Protein AF-A0AAD4MEW5-F1 (afdb_monomer_lite)

Organism: NCBI:txid166010

InterPro domains:
  IPR005838 Type III secretion system inner membrane P protein [PF00813] (10-85)
  IPR005838 Type III secretion system inner membrane P protein [PTHR30587] (10-85)

Sequence (85 aa):
MQAASGGENVTQQAEQIFDTADRAKEPLRAFLIKHSDPQEREFFLRTQQRIAANSNTEPARATDFIVIIPAFVVKELTLAFQIGF

pLDDT: mean 91.33, std 10.98, range [53.59, 98.25]

Structure (mmCIF, N/CA/C/O backbone):
data_AF-A0AAD4MEW5-F1
#
_entry.id   AF-A0AAD4MEW5-F1
#
loop_
_atom_site.group_PDB
_atom_site.id
_atom_site.type_symbol
_atom_site.label_atom_id
_atom_site.label_alt_id
_atom_site.label_comp_id
_atom_site.label_asym_id
_atom_site.label_entity_id
_atom_site.label_seq_id
_atom_site.pdbx_PDB_ins_code
_atom_site.Cartn_x
_atom_site.Cartn_y
_atom_site.Cartn_z
_atom_site.occupancy
_atom_site.B_iso_or_equiv
_atom_site.auth_seq_id
_at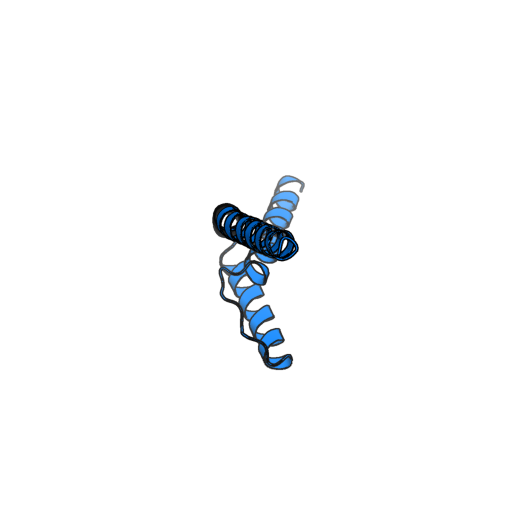om_site.auth_comp_id
_atom_site.auth_asym_id
_atom_site.auth_atom_id
_atom_site.pdbx_PDB_model_num
ATOM 1 N N . MET A 1 1 ? -38.993 17.434 -23.533 1.00 53.59 1 MET A N 1
ATOM 2 C CA . MET A 1 1 ? -38.386 16.618 -22.455 1.00 53.59 1 MET A CA 1
ATOM 3 C C . MET A 1 1 ? -37.046 16.058 -22.938 1.00 53.59 1 MET A C 1
ATOM 5 O O . MET A 1 1 ? -36.987 14.901 -23.315 1.00 53.59 1 MET A O 1
ATOM 9 N N . GLN A 1 2 ? -35.989 16.876 -23.012 1.00 55.16 2 GLN A N 1
ATOM 10 C CA . GLN A 1 2 ? -34.689 16.460 -23.586 1.00 55.16 2 GLN A CA 1
ATOM 11 C C . GLN A 1 2 ? -33.489 16.836 -22.696 1.00 55.16 2 GLN A C 1
ATOM 13 O O . GLN A 1 2 ? -32.350 16.804 -23.136 1.00 55.16 2 GLN A O 1
ATOM 18 N N . ALA A 1 3 ? -33.746 17.190 -21.432 1.00 55.78 3 ALA A N 1
ATOM 19 C CA . ALA A 1 3 ? -32.724 17.618 -20.474 1.00 55.78 3 ALA A CA 1
ATOM 20 C C . ALA A 1 3 ? -32.244 16.497 -19.524 1.00 55.78 3 ALA A C 1
ATOM 22 O O . ALA A 1 3 ? -31.331 16.725 -18.741 1.00 55.78 3 ALA A O 1
ATOM 23 N N . ALA A 1 4 ? -32.838 15.296 -19.578 1.00 58.94 4 ALA A N 1
ATOM 24 C CA . ALA A 1 4 ? -32.522 14.202 -18.648 1.00 58.94 4 ALA A CA 1
ATOM 25 C C . ALA A 1 4 ? -31.330 13.326 -19.088 1.00 58.94 4 ALA A C 1
ATOM 27 O O . ALA A 1 4 ? -30.636 12.772 -18.244 1.00 58.94 4 ALA A O 1
ATOM 28 N N . SER A 1 5 ? -31.027 13.253 -20.388 1.00 61.75 5 SER A N 1
ATOM 29 C CA . SER A 1 5 ? -30.047 12.300 -20.935 1.00 61.75 5 SER A CA 1
ATOM 30 C C . SER A 1 5 ? -28.577 12.665 -20.679 1.00 61.75 5 SER A C 1
ATOM 32 O O . SER A 1 5 ? -27.701 11.817 -20.824 1.00 61.75 5 SER A O 1
ATOM 34 N N . GLY A 1 6 ? -28.267 13.915 -20.321 1.00 62.09 6 GLY A N 1
ATOM 35 C CA . GLY A 1 6 ? -26.888 14.356 -20.067 1.00 62.09 6 GLY A CA 1
ATOM 36 C C . GLY A 1 6 ? -26.326 13.875 -18.724 1.00 62.09 6 GLY A C 1
ATOM 37 O O . GLY A 1 6 ? -25.163 13.492 -18.655 1.00 62.09 6 GLY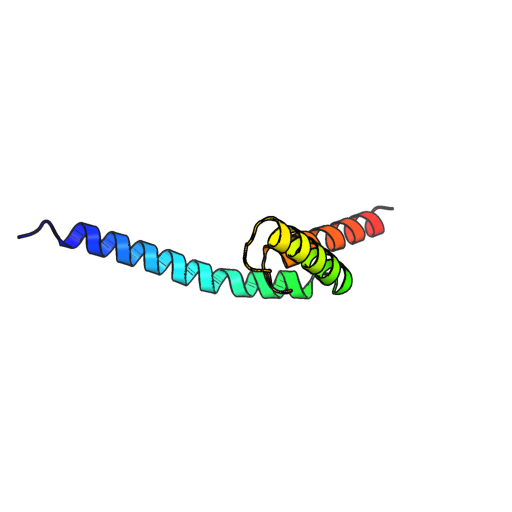 A O 1
ATOM 38 N N . GLY A 1 7 ? -27.154 13.854 -17.673 1.00 67.50 7 GLY A N 1
ATOM 39 C CA . GLY A 1 7 ? -26.742 13.403 -16.338 1.00 67.50 7 GLY A CA 1
ATOM 40 C C . GLY A 1 7 ? -26.517 11.892 -16.269 1.00 67.50 7 GLY A C 1
ATOM 41 O O . GLY A 1 7 ? -25.527 11.446 -15.699 1.00 67.50 7 GLY A O 1
ATOM 42 N N . GLU A 1 8 ? -27.378 11.113 -16.929 1.00 70.06 8 GLU A N 1
ATOM 43 C CA . GLU A 1 8 ? -27.285 9.647 -16.966 1.00 70.06 8 GLU A CA 1
ATOM 44 C C . GLU A 1 8 ? -25.991 9.161 -17.641 1.00 70.06 8 GLU A C 1
ATOM 46 O O . GLU A 1 8 ? -25.341 8.247 -17.138 1.00 70.06 8 GLU A O 1
ATOM 51 N N . ASN A 1 9 ? -25.562 9.813 -18.728 1.00 77.44 9 ASN A N 1
ATOM 52 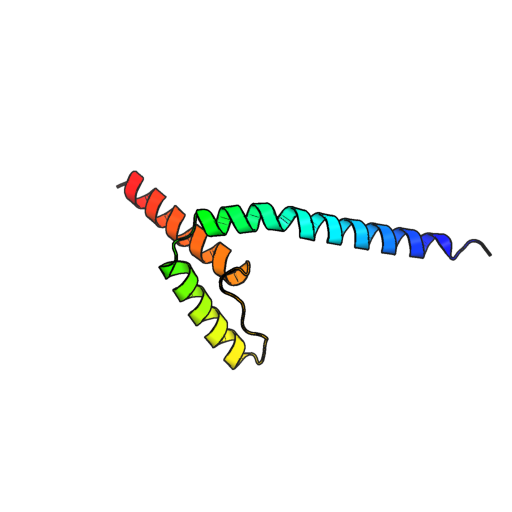C CA . ASN A 1 9 ? -24.315 9.466 -19.420 1.00 77.44 9 ASN A CA 1
ATOM 53 C C . ASN A 1 9 ? -23.065 9.741 -18.568 1.00 77.44 9 ASN A C 1
ATOM 55 O O . ASN A 1 9 ? -22.118 8.959 -18.602 1.00 77.44 9 ASN A O 1
ATOM 59 N N . VAL A 1 10 ? -23.047 10.831 -17.793 1.00 84.25 10 VAL A N 1
ATOM 60 C CA . VAL A 1 10 ? -21.906 11.166 -16.922 1.00 84.25 10 VAL A CA 1
ATOM 61 C C . VAL A 1 10 ? -21.792 10.173 -15.766 1.00 84.25 10 VAL A C 1
ATOM 63 O O . VAL A 1 10 ? -20.691 9.716 -15.463 1.00 84.25 10 VAL A O 1
ATOM 66 N N . THR A 1 11 ? -22.914 9.785 -15.153 1.00 85.88 11 THR A N 1
ATOM 67 C CA . THR A 1 11 ? -22.926 8.758 -14.101 1.00 85.88 11 THR A CA 1
ATOM 68 C C . THR A 1 11 ? -22.440 7.407 -14.635 1.00 85.88 11 THR A C 1
ATOM 70 O O . THR A 1 11 ? -21.561 6.802 -14.029 1.00 85.88 11 THR A O 1
ATOM 73 N N . GLN A 1 12 ? -22.908 6.984 -15.814 1.00 88.19 12 GLN A N 1
ATOM 74 C CA . GLN A 1 12 ? -22.461 5.741 -16.460 1.00 88.19 12 GLN A CA 1
ATOM 75 C C . GLN A 1 12 ? -20.964 5.755 -16.803 1.00 88.19 12 GLN A C 1
ATOM 77 O O . GLN A 1 12 ? -20.270 4.759 -16.612 1.00 88.19 12 GLN A O 1
ATOM 82 N N . GLN A 1 13 ? -20.437 6.881 -17.292 1.00 89.31 13 GLN A N 1
ATOM 83 C CA . GLN A 1 13 ? -19.004 7.027 -17.569 1.00 89.31 13 GLN A CA 1
ATOM 84 C C . GLN A 1 13 ? -18.169 6.974 -16.286 1.00 89.31 13 GLN A C 1
ATOM 86 O O . GLN A 1 13 ? -17.116 6.338 -16.268 1.00 89.31 13 GLN A O 1
ATOM 91 N N . ALA A 1 14 ? -18.638 7.600 -15.203 1.00 89.88 14 ALA A N 1
ATOM 92 C CA . ALA A 1 14 ? -17.971 7.527 -13.908 1.00 89.88 14 ALA A CA 1
ATOM 93 C C . ALA A 1 14 ? -17.928 6.082 -13.385 1.00 89.88 14 ALA A C 1
ATOM 95 O O . ALA A 1 14 ? -16.862 5.608 -12.998 1.00 89.88 14 ALA A O 1
ATOM 96 N N . GLU A 1 15 ? -19.046 5.355 -13.446 1.00 91.38 15 GLU A N 1
ATOM 97 C CA . GLU A 1 15 ? -19.119 3.934 -13.076 1.00 91.38 15 GLU A CA 1
ATOM 98 C C . GLU A 1 15 ? -18.146 3.073 -13.894 1.00 91.38 15 GLU A C 1
ATOM 100 O O . GLU A 1 15 ? -17.427 2.250 -13.328 1.00 91.38 15 GLU A O 1
ATOM 105 N N . GLN A 1 16 ? -18.047 3.309 -15.207 1.00 92.75 16 GLN A N 1
ATOM 106 C CA . GLN A 1 16 ? -17.094 2.608 -16.076 1.00 92.75 16 GLN A CA 1
ATOM 107 C C . GLN A 1 16 ? -15.633 2.889 -15.701 1.00 92.75 16 GLN A C 1
ATOM 109 O O . GLN A 1 16 ? -14.801 1.976 -15.740 1.00 92.75 16 GLN A O 1
ATOM 114 N N . ILE A 1 17 ? -15.303 4.129 -15.325 1.00 92.38 17 ILE A N 1
ATOM 115 C CA . ILE A 1 17 ? -13.957 4.491 -14.858 1.00 92.38 17 ILE A CA 1
ATOM 116 C C . ILE A 1 17 ? -13.636 3.755 -13.555 1.00 92.38 17 ILE A C 1
ATOM 118 O O . ILE A 1 17 ? -12.543 3.199 -13.432 1.00 92.38 17 ILE A O 1
ATOM 122 N N . PHE A 1 18 ? -14.575 3.711 -12.606 1.00 92.19 18 PHE A N 1
ATOM 123 C CA . PHE A 1 18 ? -14.375 3.012 -11.337 1.00 92.19 18 PHE A CA 1
ATOM 124 C C . PHE A 1 18 ? -14.246 1.495 -11.519 1.00 92.19 18 PHE A C 1
ATOM 126 O O . PHE A 1 18 ? -13.300 0.926 -10.980 1.00 92.19 18 PHE A O 1
ATOM 133 N N . ASP A 1 19 ? -15.091 0.851 -12.333 1.00 93.25 19 ASP A N 1
ATOM 134 C CA . ASP A 1 19 ? -14.965 -0.589 -12.636 1.00 93.25 19 ASP A CA 1
ATOM 135 C C . ASP A 1 19 ? -13.613 -0.910 -13.285 1.00 93.25 19 ASP A C 1
ATOM 137 O O . ASP A 1 19 ? -12.900 -1.839 -12.893 1.00 93.25 19 ASP A O 1
ATOM 141 N N . THR A 1 20 ? -13.212 -0.090 -14.258 1.00 92.56 20 THR A N 1
ATOM 142 C CA . THR A 1 20 ? -11.929 -0.267 -14.940 1.00 92.56 20 THR A CA 1
ATOM 143 C C . THR A 1 20 ? -10.765 -0.108 -13.963 1.00 92.56 20 THR A C 1
ATOM 145 O O . THR A 1 20 ? -9.841 -0.924 -13.976 1.00 92.56 20 THR A O 1
ATOM 148 N N . ALA A 1 21 ? -10.807 0.901 -13.090 1.00 90.75 21 ALA A N 1
ATOM 149 C CA . ALA A 1 21 ? -9.791 1.115 -12.064 1.00 90.75 21 ALA A CA 1
ATOM 150 C C . ALA A 1 21 ? -9.743 -0.042 -11.052 1.00 90.75 21 ALA A C 1
ATOM 152 O O . ALA A 1 21 ? -8.657 -0.511 -10.696 1.00 90.75 21 ALA A O 1
ATOM 153 N N . ASP A 1 22 ? -10.903 -0.551 -10.636 1.00 89.38 22 ASP A N 1
ATOM 154 C CA . ASP A 1 22 ? -11.018 -1.676 -9.712 1.00 89.38 22 ASP A CA 1
ATOM 155 C C . ASP A 1 22 ? -10.433 -2.962 -10.283 1.00 89.38 22 ASP A C 1
ATOM 157 O O . ASP A 1 22 ? -9.804 -3.727 -9.556 1.00 89.38 22 ASP A O 1
ATOM 161 N N . ARG A 1 23 ? -10.558 -3.182 -11.589 1.00 91.69 23 ARG A N 1
ATOM 162 C CA . ARG A 1 23 ? -9.943 -4.329 -12.265 1.00 91.69 23 ARG A CA 1
ATOM 163 C C . ARG A 1 23 ? -8.455 -4.116 -12.520 1.00 91.69 23 ARG A C 1
ATOM 165 O O . ARG A 1 23 ? -7.667 -5.049 -12.374 1.00 91.69 23 ARG A O 1
ATOM 172 N N . ALA A 1 24 ? -8.054 -2.897 -12.873 1.00 92.69 24 ALA A N 1
ATOM 173 C CA . ALA A 1 24 ? -6.663 -2.557 -13.164 1.00 92.69 24 ALA A CA 1
ATOM 174 C C . ALA A 1 24 ? -5.760 -2.606 -11.920 1.00 92.69 24 ALA A C 1
ATOM 176 O O . ALA A 1 24 ? -4.568 -2.898 -12.038 1.00 92.69 24 ALA A O 1
ATOM 177 N N . LYS A 1 25 ? -6.308 -2.357 -10.722 1.00 94.31 25 LYS A N 1
ATOM 178 C CA . LYS A 1 25 ? -5.522 -2.376 -9.480 1.00 94.31 25 LYS A CA 1
ATOM 179 C C . LYS A 1 25 ? -5.139 -3.789 -9.027 1.00 94.31 25 LYS A C 1
ATOM 181 O O . LYS A 1 25 ? -4.132 -3.945 -8.344 1.00 94.31 25 LYS A O 1
ATOM 186 N N . GLU A 1 26 ? -5.883 -4.830 -9.400 1.00 96.19 26 GLU A N 1
ATOM 187 C CA . GLU A 1 26 ? -5.627 -6.188 -8.895 1.00 96.19 26 GLU A CA 1
ATOM 188 C C . GLU A 1 26 ? -4.316 -6.816 -9.417 1.00 96.19 26 GLU A C 1
ATOM 190 O O . GLU A 1 26 ? -3.561 -7.358 -8.605 1.00 96.19 26 GLU A O 1
ATOM 195 N N . PRO A 1 27 ? -3.936 -6.677 -10.705 1.00 97.00 27 PRO A N 1
ATOM 196 C CA . PRO A 1 27 ? -2.597 -7.052 -11.166 1.00 97.00 27 PRO A CA 1
ATOM 197 C C . PRO A 1 27 ? -1.473 -6.323 -10.417 1.00 97.00 27 PRO A C 1
ATOM 199 O O . PRO A 1 27 ? -0.473 -6.941 -10.047 1.00 97.00 27 PRO A O 1
ATOM 202 N N . LEU A 1 28 ? -1.650 -5.026 -10.136 1.00 96.94 28 LEU A N 1
ATOM 203 C CA . LEU A 1 28 ? -0.698 -4.247 -9.343 1.00 96.94 28 LEU A CA 1
ATOM 204 C C . LEU A 1 28 ? -0.610 -4.777 -7.907 1.00 96.94 28 LEU A C 1
ATOM 206 O O . LEU A 1 28 ? 0.487 -4.943 -7.377 1.00 96.94 28 LEU A O 1
ATOM 210 N N . ARG A 1 29 ? -1.747 -5.102 -7.283 1.00 97.88 29 ARG A N 1
ATOM 211 C CA . ARG A 1 29 ? -1.784 -5.713 -5.951 1.00 97.88 29 ARG A CA 1
ATOM 212 C C . ARG A 1 29 ? -0.993 -7.019 -5.923 1.00 97.88 29 ARG A C 1
ATOM 214 O O . ARG A 1 29 ? -0.177 -7.216 -5.026 1.00 97.88 29 ARG A O 1
ATOM 221 N N . ALA A 1 30 ? -1.205 -7.888 -6.909 1.00 97.94 30 ALA A N 1
ATOM 222 C CA . ALA A 1 30 ? -0.495 -9.158 -7.017 1.00 97.94 30 ALA A CA 1
ATOM 223 C C . ALA A 1 30 ? 1.022 -8.953 -7.160 1.00 97.94 30 ALA A C 1
ATOM 225 O O . ALA A 1 30 ? 1.799 -9.636 -6.490 1.00 97.94 30 ALA A O 1
ATOM 226 N N . PHE A 1 31 ? 1.442 -7.980 -7.974 1.00 98.00 31 PHE A N 1
ATOM 227 C CA . PHE A 1 31 ? 2.846 -7.595 -8.109 1.00 98.00 31 PHE A CA 1
ATOM 228 C C . PHE A 1 31 ? 3.437 -7.127 -6.770 1.00 98.00 31 PHE A C 1
ATOM 230 O O . PHE A 1 31 ? 4.423 -7.692 -6.302 1.00 98.00 31 PHE A O 1
ATOM 237 N N . LEU A 1 32 ? 2.797 -6.168 -6.099 1.00 98.25 32 LEU A N 1
ATOM 238 C CA . LEU A 1 32 ? 3.271 -5.635 -4.816 1.00 98.25 32 LEU A CA 1
ATOM 239 C C . LEU A 1 32 ? 3.342 -6.717 -3.729 1.00 98.25 32 LEU A C 1
ATOM 241 O O . LEU A 1 32 ? 4.295 -6.762 -2.957 1.00 98.25 32 LEU A O 1
ATOM 245 N N . ILE A 1 33 ? 2.372 -7.634 -3.681 1.00 97.56 33 ILE A N 1
ATOM 246 C CA . ILE A 1 33 ? 2.391 -8.772 -2.750 1.00 97.56 33 ILE A CA 1
ATOM 247 C C . ILE A 1 33 ? 3.562 -9.711 -3.050 1.00 97.56 33 ILE A C 1
ATOM 249 O O . ILE A 1 33 ? 4.245 -10.146 -2.126 1.00 97.56 33 ILE A O 1
ATOM 253 N N . LYS A 1 34 ? 3.807 -10.024 -4.326 1.00 97.56 34 LYS A N 1
ATOM 254 C CA . LYS A 1 34 ? 4.911 -10.900 -4.738 1.00 97.56 34 LYS A CA 1
ATOM 255 C C . LYS A 1 34 ? 6.280 -10.292 -4.415 1.00 97.56 34 LYS A C 1
ATOM 257 O O . LYS A 1 34 ? 7.209 -11.024 -4.080 1.00 97.56 34 LYS A O 1
ATOM 262 N N . HIS A 1 35 ? 6.398 -8.971 -4.516 1.00 97.12 35 HIS A N 1
ATOM 263 C CA . HIS A 1 35 ? 7.655 -8.246 -4.351 1.00 97.12 35 HIS A CA 1
ATOM 264 C C . HIS A 1 35 ? 7.831 -7.582 -2.976 1.00 97.12 35 HIS A C 1
ATOM 266 O O . HIS A 1 35 ? 8.855 -6.965 -2.738 1.00 97.12 35 HIS A O 1
ATOM 272 N N . SER A 1 36 ? 6.916 -7.771 -2.027 1.00 96.50 36 SER A N 1
ATOM 273 C CA . SER A 1 36 ? 7.091 -7.352 -0.624 1.00 96.50 36 SER A CA 1
ATOM 274 C C . SER A 1 36 ? 7.616 -8.499 0.243 1.00 96.50 36 SER A C 1
ATOM 276 O O . SER A 1 36 ? 7.552 -9.668 -0.153 1.00 96.50 36 SER A O 1
ATOM 278 N N . ASP A 1 37 ? 8.190 -8.189 1.406 1.00 94.25 37 ASP A N 1
ATOM 279 C CA . ASP A 1 37 ? 8.513 -9.201 2.414 1.00 94.25 37 ASP A CA 1
ATOM 280 C C . ASP A 1 37 ? 7.279 -9.494 3.303 1.00 94.25 37 ASP A C 1
ATOM 282 O O . ASP A 1 37 ? 6.543 -8.567 3.665 1.00 94.25 37 ASP A O 1
ATOM 286 N N . PRO A 1 38 ? 6.978 -10.762 3.657 1.00 95.69 38 PRO A N 1
ATOM 287 C CA . PRO A 1 38 ? 5.912 -11.081 4.608 1.00 95.69 38 PRO A CA 1
ATOM 288 C C . PRO A 1 38 ? 6.050 -10.385 5.972 1.00 95.69 38 PRO A C 1
ATOM 290 O O . PRO A 1 38 ? 5.037 -9.945 6.514 1.00 95.69 38 PRO A O 1
ATOM 293 N N . GLN A 1 39 ? 7.269 -10.251 6.505 1.00 95.62 39 GLN A N 1
ATOM 294 C CA . GLN A 1 39 ? 7.530 -9.623 7.804 1.00 95.62 39 GLN A CA 1
ATOM 295 C C . GLN A 1 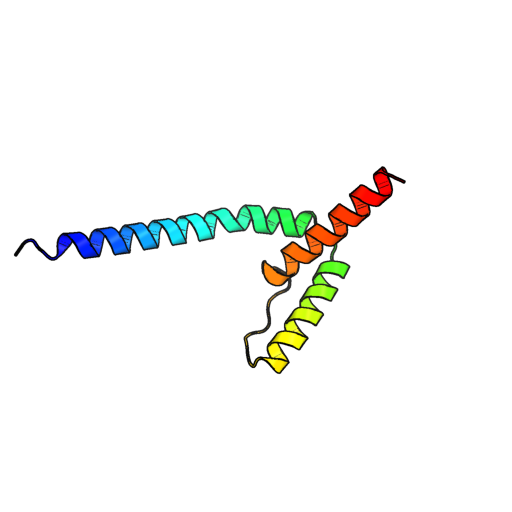39 ? 7.264 -8.116 7.756 1.00 95.62 39 GLN A C 1
ATOM 297 O O . GLN A 1 39 ? 6.641 -7.565 8.662 1.00 95.62 39 GLN A O 1
ATOM 302 N N . GLU A 1 40 ? 7.664 -7.445 6.674 1.00 95.62 40 GLU A N 1
ATOM 303 C CA . GLU A 1 40 ? 7.382 -6.019 6.482 1.00 95.62 40 GLU A CA 1
ATOM 304 C C . GLU A 1 40 ? 5.881 -5.760 6.332 1.00 95.62 40 GLU A C 1
ATOM 306 O O . GLU A 1 40 ? 5.344 -4.837 6.946 1.00 95.62 40 GLU A O 1
ATOM 311 N N . ARG A 1 41 ? 5.165 -6.604 5.575 1.00 97.12 41 ARG A N 1
ATOM 312 C CA . ARG A 1 41 ? 3.698 -6.510 5.482 1.00 97.12 41 ARG A CA 1
ATOM 313 C C . ARG A 1 41 ? 3.035 -6.681 6.842 1.00 97.12 41 ARG A C 1
ATOM 315 O O . ARG A 1 41 ? 2.111 -5.939 7.163 1.00 97.12 41 ARG A O 1
ATOM 322 N N . GLU A 1 42 ? 3.496 -7.630 7.649 1.00 97.44 42 GLU A N 1
ATOM 323 C CA . GLU A 1 42 ? 2.976 -7.827 9.000 1.00 97.44 42 GLU A CA 1
ATOM 324 C C . GLU A 1 42 ? 3.252 -6.615 9.903 1.00 97.44 42 GLU A C 1
ATOM 326 O O . GLU A 1 42 ? 2.363 -6.169 10.635 1.00 97.44 42 GLU A O 1
ATOM 331 N N . PHE A 1 43 ? 4.449 -6.034 9.815 1.00 97.12 43 PHE A N 1
ATOM 332 C CA . PHE A 1 43 ? 4.806 -4.810 10.526 1.00 97.12 43 PHE A CA 1
ATOM 333 C C . PHE A 1 43 ? 3.870 -3.643 10.167 1.00 97.12 43 PHE A C 1
ATOM 335 O O . PHE A 1 43 ? 3.313 -2.988 11.058 1.00 97.12 43 PHE A O 1
ATOM 342 N N . PHE A 1 44 ? 3.636 -3.405 8.874 1.00 97.88 44 PHE A N 1
ATOM 343 C CA . PHE A 1 44 ? 2.742 -2.335 8.424 1.00 97.88 44 PHE A CA 1
ATOM 344 C C . PHE A 1 44 ? 1.271 -2.618 8.738 1.00 97.88 44 PHE A C 1
ATOM 346 O O . PHE A 1 44 ? 0.547 -1.690 9.098 1.00 97.88 44 PHE A O 1
ATOM 353 N N . LEU A 1 45 ? 0.833 -3.879 8.706 1.00 98.19 45 LEU A N 1
ATOM 354 C CA . LEU A 1 45 ? -0.507 -4.271 9.142 1.00 98.19 45 LEU A CA 1
ATOM 355 C C . LEU A 1 45 ? -0.731 -3.933 10.620 1.00 98.19 45 LEU A C 1
ATOM 357 O O . LEU A 1 45 ? -1.706 -3.265 10.954 1.00 98.19 45 LEU A O 1
ATOM 361 N N . ARG A 1 46 ? 0.190 -4.339 11.503 1.00 97.81 46 ARG A N 1
ATOM 362 C CA . ARG A 1 46 ? 0.116 -4.030 12.943 1.00 97.81 46 ARG A CA 1
ATOM 363 C C . ARG A 1 46 ? 0.112 -2.520 13.189 1.00 97.81 46 ARG A C 1
ATOM 365 O O . ARG A 1 46 ? -0.626 -2.027 14.042 1.00 97.81 46 ARG A O 1
ATOM 372 N N . THR A 1 47 ? 0.910 -1.781 12.418 1.00 96.88 47 THR A N 1
ATOM 373 C CA . THR A 1 47 ? 0.969 -0.315 12.481 1.00 96.88 47 THR A CA 1
ATOM 374 C C . THR A 1 47 ? -0.368 0.307 12.086 1.00 96.88 47 THR A C 1
ATOM 376 O O . THR A 1 47 ? -0.899 1.138 12.823 1.00 96.88 47 THR A O 1
ATOM 379 N N . GLN A 1 48 ? -0.958 -0.135 10.973 1.00 97.25 48 GLN 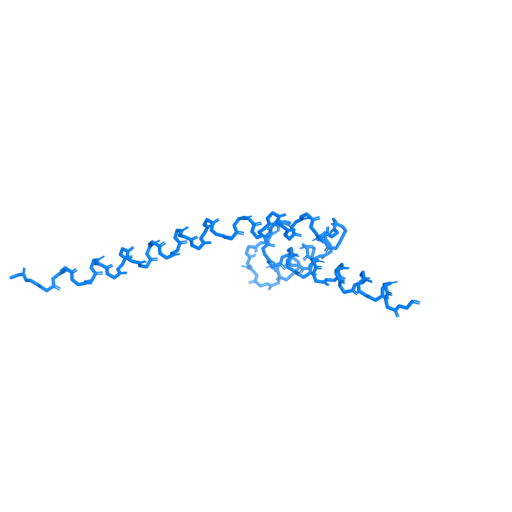A N 1
ATOM 380 C CA . GLN A 1 48 ? -2.258 0.348 10.523 1.00 97.25 48 GLN A CA 1
ATOM 381 C C . GLN A 1 48 ? -3.362 0.001 11.530 1.00 97.25 48 GLN A C 1
ATOM 383 O O . GLN A 1 48 ? -4.156 0.876 11.863 1.00 97.25 48 GLN A O 1
ATOM 388 N N . GLN A 1 49 ? -3.383 -1.218 12.073 1.00 96.69 49 GLN A N 1
ATOM 389 C CA . GLN A 1 49 ? -4.376 -1.640 13.067 1.00 96.69 49 GLN A CA 1
ATOM 390 C C . GLN A 1 49 ? -4.335 -0.762 14.323 1.00 96.69 49 GLN A C 1
ATOM 392 O O . GLN A 1 49 ? -5.379 -0.389 14.857 1.00 96.69 49 GLN A O 1
ATOM 397 N N . ARG A 1 50 ? -3.133 -0.371 14.769 1.00 96.44 50 ARG A N 1
ATOM 398 C CA . ARG A 1 50 ? -2.966 0.575 15.879 1.00 96.44 50 ARG A CA 1
ATOM 399 C C . ARG A 1 50 ? -3.523 1.958 15.541 1.00 96.44 50 ARG A C 1
ATOM 401 O O . ARG A 1 50 ? -4.140 2.578 16.400 1.00 96.44 50 ARG A O 1
ATOM 408 N N . ILE A 1 51 ? -3.308 2.445 14.318 1.00 96.12 51 ILE A N 1
ATOM 409 C CA . ILE A 1 51 ? -3.877 3.721 13.858 1.00 96.12 51 ILE A CA 1
ATOM 410 C C . ILE A 1 51 ? -5.405 3.629 13.838 1.00 96.12 51 ILE A C 1
ATOM 412 O O . ILE A 1 51 ? -6.058 4.474 14.442 1.00 96.12 51 ILE A O 1
ATOM 416 N N . ALA A 1 52 ? -5.956 2.571 13.239 1.00 96.06 52 ALA A N 1
ATOM 417 C CA . ALA A 1 52 ? -7.392 2.358 13.101 1.00 96.06 52 ALA A CA 1
ATOM 418 C C . ALA A 1 52 ? -8.127 2.320 14.447 1.00 96.06 52 ALA A C 1
ATOM 420 O O . ALA A 1 52 ? -9.189 2.927 14.588 1.00 96.06 52 ALA A O 1
ATOM 421 N N . ALA A 1 53 ? -7.525 1.678 15.454 1.00 95.31 53 ALA A N 1
ATOM 422 C CA . ALA A 1 53 ? -8.048 1.657 16.817 1.00 95.31 53 ALA A CA 1
ATOM 423 C C . ALA A 1 53 ? -8.124 3.060 17.448 1.00 95.31 53 ALA A C 1
ATOM 425 O O . ALA A 1 53 ? -9.062 3.350 18.183 1.00 95.31 53 ALA A O 1
ATOM 426 N N . ASN A 1 54 ? -7.168 3.945 17.146 1.00 95.75 54 ASN A N 1
ATOM 427 C CA . ASN A 1 54 ? -7.156 5.314 17.672 1.00 95.75 54 ASN A CA 1
ATOM 428 C C . ASN A 1 54 ? -8.090 6.258 16.899 1.00 95.75 54 ASN A C 1
ATOM 430 O O . ASN A 1 54 ? -8.562 7.243 17.463 1.00 95.75 54 ASN A O 1
ATOM 434 N N . SER A 1 55 ? -8.343 5.986 15.616 1.00 95.00 55 SER A N 1
ATOM 435 C CA . SER A 1 55 ? -9.198 6.805 14.747 1.00 95.00 55 SER A CA 1
ATOM 436 C C . SER A 1 55 ? -10.636 6.297 14.620 1.00 95.00 55 SER A C 1
ATOM 438 O O . SER A 1 55 ? -11.421 6.920 13.911 1.00 95.00 55 SER A O 1
ATOM 440 N N . ASN A 1 56 ? -10.995 5.192 15.287 1.00 93.06 56 ASN A N 1
ATOM 441 C CA . ASN A 1 56 ? -12.283 4.502 15.136 1.00 93.06 56 ASN A CA 1
ATOM 442 C C . ASN A 1 56 ? -12.623 4.171 13.667 1.00 93.06 56 ASN A C 1
ATOM 444 O O . ASN A 1 56 ? -13.770 4.295 13.239 1.00 93.06 56 ASN A O 1
ATOM 448 N N . THR A 1 57 ? -11.621 3.766 12.883 1.00 94.19 57 THR A N 1
ATOM 449 C CA . THR A 1 57 ? -11.795 3.355 11.479 1.00 94.19 57 THR A CA 1
ATOM 450 C C . THR A 1 57 ? -11.663 1.843 11.328 1.00 94.19 57 THR A C 1
ATOM 452 O O . THR A 1 57 ? -11.147 1.164 12.214 1.00 94.19 57 THR A O 1
ATOM 455 N N . GLU A 1 58 ? -12.088 1.300 10.186 1.00 95.12 58 GLU A N 1
ATOM 456 C CA . GLU A 1 58 ? -11.912 -0.125 9.895 1.00 95.12 58 GLU A CA 1
ATOM 457 C C . GLU A 1 58 ? -10.410 -0.491 9.819 1.00 95.12 58 GLU A C 1
ATOM 459 O O . GLU A 1 58 ? -9.620 0.237 9.199 1.00 95.12 58 GLU A O 1
ATOM 464 N N . PRO A 1 59 ? -9.976 -1.593 10.459 1.00 94.44 59 PRO A N 1
ATOM 465 C CA . PRO A 1 59 ? -8.623 -2.101 10.289 1.00 94.44 59 PRO A CA 1
ATOM 466 C C . PRO A 1 59 ? -8.431 -2.657 8.873 1.00 94.44 59 PRO A C 1
ATOM 468 O O . PRO A 1 59 ? -9.268 -3.385 8.345 1.00 94.44 59 PRO A O 1
ATOM 471 N N . ALA A 1 60 ? -7.289 -2.345 8.276 1.00 95.94 60 ALA A N 1
ATOM 472 C CA . ALA A 1 60 ? -6.886 -2.849 6.977 1.00 95.94 60 ALA A CA 1
ATOM 473 C C . ALA A 1 60 ? -6.543 -4.341 7.046 1.00 95.94 60 ALA A C 1
ATOM 475 O O . ALA A 1 60 ? -6.188 -4.896 8.091 1.00 95.94 60 ALA A O 1
ATOM 476 N N . ARG A 1 61 ? -6.595 -4.985 5.887 1.00 96.38 61 ARG A N 1
ATOM 477 C CA . ARG A 1 61 ? -6.127 -6.350 5.651 1.00 96.38 61 ARG A CA 1
ATOM 478 C C . ARG A 1 61 ? -4.674 -6.327 5.186 1.00 96.38 61 ARG A C 1
ATOM 480 O O . ARG A 1 61 ? -4.201 -5.359 4.598 1.00 96.38 61 ARG A O 1
ATOM 487 N N . ALA A 1 62 ? -3.978 -7.451 5.358 1.00 95.75 62 ALA A N 1
ATOM 488 C CA . ALA A 1 62 ? -2.581 -7.613 4.932 1.00 95.75 62 ALA A CA 1
ATOM 489 C C . ALA A 1 62 ? -2.348 -7.374 3.425 1.00 95.75 62 ALA A C 1
ATOM 491 O O . ALA A 1 62 ? -1.217 -7.171 2.989 1.00 95.75 62 ALA A O 1
ATOM 492 N N . THR A 1 63 ? -3.409 -7.454 2.622 1.00 96.38 63 THR A N 1
ATOM 493 C CA . THR A 1 63 ? -3.392 -7.288 1.166 1.00 96.38 63 THR A CA 1
ATOM 494 C C . THR A 1 63 ? -3.802 -5.893 0.711 1.00 96.38 63 THR A C 1
ATOM 496 O O . THR A 1 63 ? -3.797 -5.638 -0.492 1.00 96.38 63 THR A O 1
ATOM 499 N N . ASP A 1 64 ? -4.200 -5.003 1.621 1.00 97.31 64 ASP A N 1
ATOM 500 C CA . ASP A 1 64 ? -4.659 -3.663 1.265 1.00 97.31 64 ASP A CA 1
ATOM 501 C C . ASP A 1 64 ? -3.484 -2.760 0.893 1.00 97.31 64 ASP A C 1
ATOM 503 O O . ASP A 1 64 ? -2.386 -2.887 1.435 1.00 97.31 64 ASP A O 1
ATOM 507 N N . PHE A 1 65 ? -3.714 -1.821 -0.030 1.00 97.31 65 PHE A N 1
ATOM 508 C CA . PHE A 1 65 ? -2.666 -0.950 -0.576 1.00 97.31 65 PHE A CA 1
ATOM 509 C C . PHE A 1 65 ? -1.915 -0.156 0.495 1.00 97.31 65 PHE A C 1
ATOM 511 O O . PHE A 1 65 ? -0.700 -0.011 0.398 1.00 97.31 65 PHE A O 1
ATOM 518 N N . ILE A 1 66 ? -2.607 0.271 1.554 1.00 96.69 66 ILE A N 1
ATOM 519 C CA . ILE A 1 66 ? -2.004 0.967 2.699 1.00 96.69 66 ILE A CA 1
ATOM 520 C C . ILE A 1 66 ? -0.961 0.117 3.449 1.00 96.69 66 ILE A C 1
ATOM 522 O O . ILE A 1 66 ? -0.102 0.669 4.127 1.00 96.69 66 ILE A O 1
ATOM 526 N N . VAL A 1 67 ? -1.012 -1.211 3.308 1.00 98.06 67 VAL A N 1
ATOM 527 C CA . VAL A 1 67 ? -0.055 -2.158 3.897 1.00 98.06 67 VAL A CA 1
ATOM 528 C C . VAL A 1 67 ? 1.000 -2.583 2.876 1.00 98.06 67 VAL A C 1
ATOM 530 O O . VAL A 1 67 ? 2.194 -2.536 3.161 1.00 98.06 67 VAL A O 1
ATOM 533 N N . ILE A 1 68 ? 0.584 -2.996 1.674 1.00 98.19 68 ILE A N 1
ATOM 534 C CA . ILE A 1 68 ? 1.505 -3.611 0.703 1.00 98.19 68 ILE A CA 1
ATOM 535 C C . ILE A 1 68 ? 2.411 -2.601 -0.010 1.00 98.19 68 ILE A C 1
ATOM 537 O O . ILE A 1 68 ? 3.524 -2.968 -0.374 1.00 98.19 68 ILE A O 1
ATOM 541 N N . ILE A 1 69 ? 1.971 -1.349 -0.200 1.00 98.12 69 ILE A N 1
ATOM 542 C CA . ILE A 1 69 ? 2.802 -0.302 -0.816 1.00 98.12 69 ILE A CA 1
ATOM 543 C C . ILE A 1 69 ? 4.028 -0.001 0.054 1.00 98.12 69 ILE A C 1
ATOM 545 O O . ILE A 1 69 ? 5.140 -0.136 -0.456 1.00 98.12 69 ILE A O 1
ATOM 549 N N . PRO A 1 70 ? 3.887 0.372 1.344 1.00 97.88 70 PRO A N 1
ATOM 550 C CA . PRO A 1 70 ? 5.060 0.677 2.154 1.00 97.88 70 PRO A CA 1
ATOM 551 C C . PRO A 1 70 ? 5.942 -0.556 2.392 1.00 97.88 70 PRO A C 1
ATOM 553 O O . PRO A 1 70 ? 7.159 -0.408 2.407 1.00 97.88 70 PRO A O 1
ATOM 556 N N . ALA A 1 71 ? 5.372 -1.765 2.487 1.00 97.94 71 ALA A N 1
ATOM 557 C CA . ALA A 1 71 ? 6.166 -2.993 2.570 1.00 97.94 71 ALA A CA 1
ATOM 558 C C . ALA A 1 71 ? 7.045 -3.193 1.323 1.00 97.94 71 ALA A C 1
ATOM 560 O O . ALA A 1 71 ? 8.251 -3.342 1.436 1.00 97.94 71 ALA A O 1
ATOM 561 N N . PHE A 1 72 ? 6.470 -3.117 0.119 1.00 98.25 72 PHE A N 1
ATOM 562 C CA . PHE A 1 72 ? 7.245 -3.214 -1.123 1.00 98.25 72 PHE A CA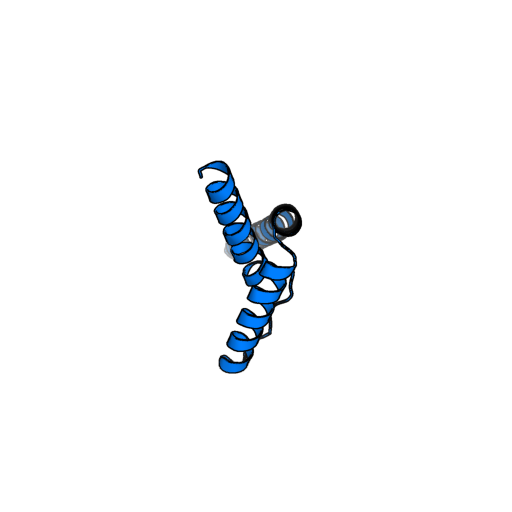 1
ATOM 563 C C . PHE A 1 72 ? 8.373 -2.172 -1.191 1.00 98.25 72 PHE A C 1
ATOM 565 O O . PHE A 1 72 ? 9.506 -2.514 -1.514 1.00 98.25 72 PHE A O 1
ATOM 572 N N . VAL A 1 73 ? 8.080 -0.911 -0.852 1.00 97.94 73 VAL A N 1
ATOM 573 C CA . VAL A 1 73 ? 9.073 0.172 -0.915 1.00 97.94 73 VAL A CA 1
ATOM 574 C C . VAL A 1 73 ? 10.252 -0.089 0.024 1.00 97.94 73 VAL A C 1
ATOM 576 O O . VAL A 1 73 ? 11.390 0.109 -0.390 1.00 97.94 73 VAL A O 1
ATOM 579 N N . VAL A 1 74 ? 10.011 -0.543 1.259 1.00 96.88 74 VAL A N 1
ATOM 580 C CA . VAL A 1 74 ? 11.101 -0.832 2.207 1.00 96.88 74 VAL A CA 1
ATOM 581 C C . VAL A 1 74 ? 11.994 -1.954 1.678 1.00 96.88 74 VAL A C 1
ATOM 583 O O . VAL A 1 74 ? 13.202 -1.738 1.570 1.00 96.88 74 VAL A O 1
ATOM 586 N N . LYS A 1 75 ? 11.421 -3.081 1.238 1.00 95.50 75 LYS A N 1
ATOM 587 C CA . LYS A 1 75 ? 12.192 -4.182 0.647 1.00 95.50 75 LYS A CA 1
ATOM 588 C C . LYS A 1 75 ? 13.038 -3.751 -0.544 1.00 95.50 75 LYS A C 1
ATOM 590 O O . LYS A 1 75 ? 14.224 -4.068 -0.593 1.00 95.50 75 LYS A O 1
ATOM 595 N N . GLU A 1 76 ? 12.454 -3.045 -1.508 1.00 96.31 76 GLU A N 1
ATOM 596 C CA . GLU A 1 76 ? 13.176 -2.642 -2.720 1.00 96.31 76 GLU A CA 1
ATOM 597 C C . GLU A 1 76 ? 14.270 -1.612 -2.417 1.00 96.31 76 GLU A C 1
ATOM 599 O O . GLU A 1 76 ? 15.348 -1.675 -3.006 1.00 96.31 76 GLU A O 1
ATOM 604 N N . LEU A 1 77 ? 14.051 -0.707 -1.454 1.00 96.31 77 LEU A N 1
ATOM 605 C CA . LEU A 1 77 ? 15.107 0.189 -0.980 1.00 96.31 77 LEU A CA 1
ATOM 606 C C . LEU A 1 77 ? 16.243 -0.599 -0.322 1.00 96.31 77 LEU A C 1
ATOM 608 O O . LEU A 1 77 ? 17.405 -0.354 -0.634 1.00 96.31 77 LEU A O 1
ATOM 612 N N . THR A 1 78 ? 15.936 -1.571 0.539 1.00 94.06 78 THR A N 1
ATOM 613 C CA . THR A 1 78 ? 16.951 -2.438 1.151 1.00 94.06 78 THR A CA 1
ATOM 614 C C . THR A 1 78 ? 17.748 -3.206 0.098 1.00 94.06 78 THR A C 1
ATOM 616 O O . THR A 1 78 ? 18.975 -3.222 0.172 1.00 94.06 78 THR A O 1
ATOM 619 N N . LEU A 1 79 ? 17.085 -3.791 -0.904 1.00 94.12 79 LEU A N 1
ATOM 620 C CA . LEU A 1 79 ? 17.750 -4.474 -2.017 1.00 94.12 79 LEU A CA 1
ATOM 621 C C . LEU A 1 79 ? 18.634 -3.514 -2.823 1.00 94.12 79 LEU A C 1
ATOM 623 O O . LEU A 1 79 ? 19.779 -3.844 -3.124 1.00 94.12 79 LEU A O 1
ATOM 627 N N . ALA A 1 80 ? 18.145 -2.311 -3.128 1.00 95.56 80 ALA A N 1
ATOM 628 C CA . ALA A 1 80 ? 18.923 -1.297 -3.833 1.00 95.56 80 ALA A CA 1
ATOM 629 C C . ALA A 1 80 ? 20.189 -0.901 -3.054 1.00 95.56 80 ALA A C 1
ATOM 631 O O . ALA A 1 80 ? 21.262 -0.783 -3.646 1.00 95.56 80 ALA A O 1
ATOM 632 N N . PHE A 1 81 ? 20.089 -0.759 -1.728 1.00 95.56 81 PHE A N 1
ATOM 633 C CA . PHE A 1 81 ? 21.243 -0.498 -0.866 1.00 95.56 81 PHE A CA 1
ATOM 634 C C . PHE A 1 81 ? 22.221 -1.679 -0.809 1.00 95.56 81 PHE A C 1
ATOM 636 O O . PHE A 1 81 ? 23.421 -1.446 -0.870 1.00 95.56 81 PHE A O 1
ATOM 643 N N . GLN A 1 82 ? 21.740 -2.924 -0.751 1.00 94.62 82 GLN A N 1
ATOM 644 C CA . GLN A 1 82 ? 22.588 -4.129 -0.761 1.00 94.62 82 GLN A CA 1
ATOM 645 C C . GLN A 1 82 ? 23.342 -4.340 -2.079 1.00 94.62 82 GLN A C 1
ATOM 647 O O . GLN A 1 82 ? 24.383 -4.983 -2.095 1.00 94.62 82 GLN A O 1
ATOM 652 N N . ILE A 1 83 ? 22.801 -3.857 -3.197 1.00 92.75 83 ILE A N 1
ATOM 653 C CA . ILE A 1 83 ? 23.480 -3.918 -4.499 1.00 92.75 83 ILE A CA 1
ATOM 654 C C . ILE A 1 83 ? 24.536 -2.809 -4.610 1.00 92.75 83 ILE A C 1
ATOM 656 O O . ILE A 1 83 ? 25.549 -2.983 -5.286 1.00 92.75 83 ILE A O 1
ATOM 660 N N . GLY A 1 84 ? 24.280 -1.654 -3.988 1.00 87.38 84 GLY A N 1
ATOM 661 C CA . GLY A 1 84 ? 25.122 -0.462 -4.091 1.00 87.38 84 GLY A CA 1
ATOM 662 C C . GLY A 1 84 ? 26.291 -0.370 -3.101 1.00 87.38 84 GLY A C 1
ATOM 663 O O . GLY A 1 84 ? 27.150 0.487 -3.308 1.00 87.38 84 GLY A O 1
ATOM 664 N N . PHE A 1 85 ? 26.332 -1.202 -2.056 1.00 68.94 85 PHE A N 1
ATOM 665 C CA . PHE A 1 85 ? 27.352 -1.220 -0.996 1.00 68.94 85 PHE A CA 1
ATOM 666 C C . PHE A 1 85 ? 27.822 -2.646 -0.708 1.00 68.94 85 PHE A C 1
ATOM 668 O O . PHE A 1 85 ? 29.016 -2.800 -0.368 1.00 68.94 85 PHE A O 1
#

Secondary structure (DSSP, 8-state):
--SSHHHHHHHHHHHHHHHHHHHHHHHHHHHHHHHS-HHHHHHHHHHHHHHHHHHT-PPPPTTSHHHHHHHHHHHHHHHHHHHH-

Foldseek 3Di:
DPPPVPVVVVVVVVVVVVVVVVVVCVVVLVVLVVQFDPVQLVVQQVVQQVVCVVVVHDRDDSSDCSRSVVRNVVSVVVVVVVVVD

Radius of gyration: 19.19 Å; chains: 1; bounding box: 66×29×41 Å